Protein AF-A0A914Y5L0-F1 (afdb_monomer_lite)

Foldseek 3Di:
DAEFEDDQDAFDWRDADPDDFQADDPRGQKDKDWPDDVVFWDADSRRSTIGGHDGQDVVVVRQWDWIWMQIDGNVDRPDDTDTYTYGYDDDD

Structure (mmCIF, N/CA/C/O backbone):
data_AF-A0A914Y5L0-F1
#
_entry.id   AF-A0A914Y5L0-F1
#
loop_
_atom_site.group_PDB
_atom_site.id
_atom_site.type_symbol
_atom_site.la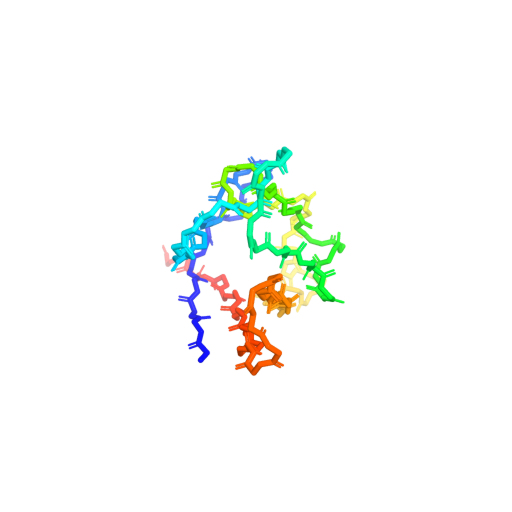bel_atom_id
_atom_site.label_alt_id
_atom_site.label_comp_id
_atom_site.label_asym_id
_atom_site.label_entity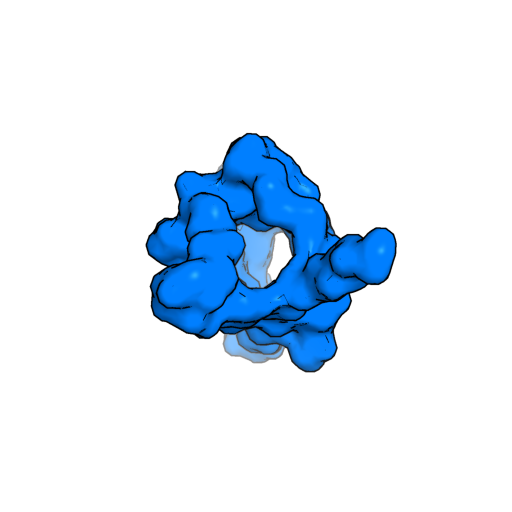_id
_atom_site.label_seq_id
_atom_site.pdbx_PDB_ins_code
_atom_site.Cartn_x
_atom_site.Cartn_y
_atom_site.Cartn_z
_atom_site.occupancy
_atom_site.B_iso_or_equiv
_atom_site.auth_seq_id
_atom_site.auth_comp_id
_atom_site.auth_asym_id
_atom_site.auth_atom_id
_atom_site.pdbx_PDB_model_num
ATOM 1 N N . MET A 1 1 ? -1.104 -15.280 3.460 1.00 56.16 1 MET A N 1
ATOM 2 C CA . MET A 1 1 ? -2.028 -14.244 3.965 1.00 56.16 1 MET A CA 1
ATOM 3 C C . MET A 1 1 ? -1.308 -13.466 5.055 1.00 56.16 1 MET A C 1
ATOM 5 O O . MET A 1 1 ? -0.911 -14.072 6.044 1.00 56.16 1 MET A O 1
ATOM 9 N N . TYR A 1 2 ? -1.074 -12.172 4.839 1.00 60.34 2 TYR A N 1
ATOM 10 C CA . TYR A 1 2 ? -0.439 -11.287 5.824 1.00 60.34 2 TYR A CA 1
ATOM 11 C C . TYR A 1 2 ? -1.516 -10.644 6.697 1.00 60.34 2 TYR A C 1
ATOM 13 O O . TYR A 1 2 ? -2.522 -10.182 6.159 1.00 60.34 2 TYR A O 1
ATOM 21 N N . SER A 1 3 ? -1.319 -10.608 8.019 1.00 60.03 3 SER A N 1
ATOM 22 C CA . SER A 1 3 ? -2.232 -9.927 8.943 1.00 60.03 3 SER A CA 1
ATOM 23 C C . SER A 1 3 ? -1.574 -8.726 9.602 1.00 60.03 3 SER A C 1
ATOM 25 O O . SER A 1 3 ? -0.521 -8.876 10.222 1.00 60.03 3 SER A O 1
ATOM 27 N N . VAL A 1 4 ? -2.210 -7.559 9.508 1.00 65.56 4 VAL A N 1
ATOM 28 C CA . VAL A 1 4 ? -1.737 -6.322 10.144 1.00 65.56 4 VAL A CA 1
ATOM 29 C C . VAL A 1 4 ? -2.754 -5.871 11.183 1.00 65.56 4 VAL A C 1
ATOM 31 O O . VAL A 1 4 ? -3.958 -5.858 10.925 1.00 65.56 4 VAL A O 1
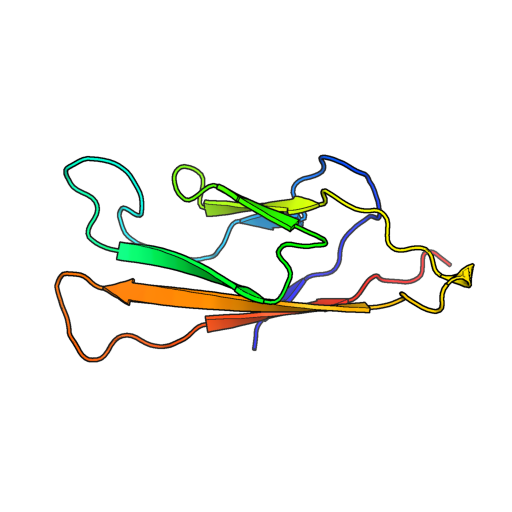ATOM 34 N N . THR A 1 5 ? -2.250 -5.517 12.364 1.00 66.44 5 THR A N 1
ATOM 35 C CA . THR A 1 5 ? -3.017 -4.824 13.399 1.00 66.44 5 THR A CA 1
ATOM 36 C C . THR A 1 5 ? -2.845 -3.331 13.238 1.00 66.44 5 THR A C 1
ATOM 38 O O . THR A 1 5 ? -1.717 -2.861 13.110 1.00 66.44 5 THR A O 1
ATOM 41 N N . VAL A 1 6 ? -3.948 -2.595 13.315 1.00 65.88 6 VAL A N 1
ATOM 42 C CA . VAL A 1 6 ? -3.937 -1.150 13.117 1.00 65.88 6 VAL A CA 1
ATOM 43 C C . VAL A 1 6 ? -4.719 -0.415 14.194 1.00 65.88 6 VAL A C 1
ATOM 45 O O . VAL A 1 6 ? -5.734 -0.906 14.697 1.00 65.88 6 VAL A O 1
ATOM 48 N N . SER A 1 7 ? -4.241 0.782 14.521 1.00 66.31 7 SER A N 1
ATOM 49 C CA . SER A 1 7 ? -4.975 1.781 15.294 1.00 66.31 7 SER A CA 1
ATOM 50 C C . SER A 1 7 ? -6.034 2.423 14.392 1.00 66.31 7 SER A C 1
ATOM 52 O O . SER A 1 7 ? -5.751 2.717 13.234 1.00 66.31 7 SER A O 1
ATOM 54 N N . ASN A 1 8 ? -7.247 2.658 14.899 1.00 74.88 8 ASN A N 1
ATOM 55 C CA . ASN A 1 8 ? -8.316 3.315 14.134 1.00 74.88 8 ASN A CA 1
ATOM 56 C C . ASN A 1 8 ? -8.107 4.836 14.117 1.00 74.88 8 ASN A C 1
ATOM 58 O O . ASN A 1 8 ? -8.798 5.567 14.818 1.00 74.88 8 ASN A O 1
ATOM 62 N N . ILE A 1 9 ? -7.083 5.291 13.398 1.00 83.19 9 ILE A N 1
ATOM 63 C CA . ILE A 1 9 ? -6.762 6.710 13.236 1.00 83.19 9 ILE A CA 1
ATOM 64 C C . ILE A 1 9 ? -6.859 7.023 11.744 1.00 83.19 9 ILE A C 1
ATOM 66 O O . ILE A 1 9 ? -6.080 6.493 10.949 1.00 83.19 9 ILE A O 1
ATOM 70 N N . LEU A 1 10 ? -7.811 7.872 11.359 1.00 87.06 10 LEU A N 1
ATOM 71 C CA . LEU A 1 10 ? -7.940 8.341 9.979 1.00 87.06 10 LEU A CA 1
ATOM 72 C C . LEU A 1 10 ? -6.651 9.001 9.486 1.00 87.06 10 LEU A C 1
ATOM 74 O O . LEU A 1 10 ? -5.975 9.716 10.226 1.00 87.06 10 LEU A O 1
ATOM 78 N N . GLY A 1 11 ? -6.306 8.742 8.230 1.00 88.44 11 GLY A N 1
ATOM 79 C CA . GLY A 1 11 ? -5.085 9.224 7.594 1.00 88.44 11 GLY A CA 1
ATOM 80 C C . GLY A 1 11 ? -3.807 8.553 8.102 1.00 88.44 11 GLY A C 1
ATOM 81 O O . GLY A 1 11 ? -2.716 8.896 7.645 1.00 88.44 11 GLY A O 1
ATOM 82 N N . SER A 1 12 ? -3.896 7.598 9.036 1.00 88.50 12 SER A N 1
ATOM 83 C CA . SER A 1 12 ? -2.717 6.873 9.509 1.00 88.50 12 SER A CA 1
ATOM 84 C C . SER A 1 12 ? -2.283 5.791 8.523 1.00 88.50 12 SER A C 1
ATOM 86 O O . SER A 1 12 ? -3.100 5.096 7.911 1.00 88.50 12 SER A O 1
ATOM 88 N N . THR A 1 13 ? -0.966 5.628 8.382 1.00 89.31 13 THR A N 1
ATOM 89 C CA . THR A 1 13 ? -0.396 4.496 7.651 1.00 89.31 13 THR A CA 1
ATOM 90 C C . THR A 1 13 ? -0.636 3.214 8.438 1.00 89.31 13 THR A C 1
ATOM 92 O O . THR A 1 13 ? -0.142 3.053 9.553 1.00 89.31 13 THR A O 1
ATOM 95 N N . LEU A 1 14 ? -1.350 2.282 7.817 1.00 86.44 14 LEU A N 1
ATOM 96 C CA . LEU A 1 14 ? -1.618 0.955 8.350 1.00 86.44 14 LEU A CA 1
ATOM 97 C C . LEU A 1 14 ? -0.395 0.055 8.253 1.00 86.44 14 LEU A C 1
ATOM 99 O O . LEU A 1 14 ? -0.036 -0.638 9.202 1.00 86.44 14 LEU A O 1
ATOM 103 N N . THR A 1 15 ? 0.233 0.041 7.080 1.00 86.44 15 THR A N 1
ATOM 104 C CA . THR A 1 15 ? 1.428 -0.755 6.821 1.00 86.44 15 THR A CA 1
ATOM 105 C C . THR A 1 15 ? 2.137 -0.283 5.562 1.00 86.44 15 THR A C 1
ATOM 107 O O . THR A 1 15 ? 1.556 0.406 4.720 1.00 86.44 15 THR A O 1
ATOM 110 N N . GLU A 1 16 ? 3.386 -0.706 5.430 1.00 89.00 16 GLU A N 1
ATOM 111 C CA . GLU A 1 16 ? 4.139 -0.676 4.186 1.00 89.00 16 GLU A CA 1
ATOM 112 C C . GLU A 1 16 ? 4.187 -2.098 3.619 1.00 89.00 16 GLU A C 1
ATOM 114 O O . GLU A 1 16 ? 4.525 -3.052 4.325 1.00 89.00 16 GLU A O 1
ATOM 119 N N . LEU A 1 17 ? 3.815 -2.259 2.351 1.00 87.31 17 LEU A N 1
ATOM 120 C CA . LEU A 1 17 ? 3.792 -3.560 1.700 1.00 87.31 17 LEU A CA 1
ATOM 121 C C . LEU A 1 17 ? 5.233 -4.066 1.533 1.00 87.31 17 LEU A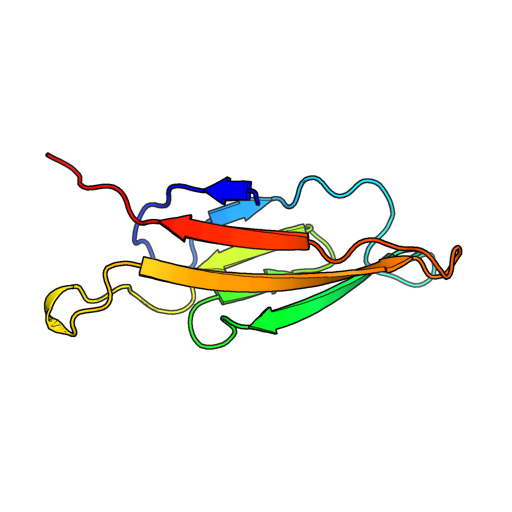 C 1
ATOM 123 O O . LEU A 1 17 ? 6.068 -3.342 0.983 1.00 87.31 17 LEU A O 1
ATOM 127 N N . PRO A 1 18 ? 5.543 -5.317 1.922 1.00 85.50 18 PRO A N 1
ATOM 128 C CA . PRO A 1 18 ? 6.897 -5.872 1.865 1.00 85.50 18 PRO A CA 1
ATOM 129 C C . PRO A 1 18 ? 7.303 -6.283 0.433 1.00 85.50 18 PRO A C 1
ATOM 131 O O . PRO A 1 18 ? 7.794 -7.385 0.195 1.00 85.50 18 PRO A O 1
ATOM 134 N N . ILE A 1 19 ? 7.082 -5.401 -0.543 1.00 84.38 19 ILE A N 1
ATOM 135 C CA . ILE A 1 19 ? 7.285 -5.640 -1.972 1.00 84.38 19 ILE A CA 1
ATOM 136 C C . ILE A 1 19 ? 8.643 -5.078 -2.385 1.00 84.38 19 ILE A C 1
ATOM 138 O O . ILE A 1 19 ? 8.905 -3.874 -2.296 1.00 84.38 19 ILE A O 1
ATOM 142 N N . ARG A 1 20 ? 9.520 -5.953 -2.880 1.00 84.62 20 ARG A N 1
ATOM 143 C CA . ARG A 1 20 ? 10.814 -5.567 -3.460 1.00 84.62 20 ARG A CA 1
ATOM 144 C C . ARG A 1 20 ? 10.635 -5.198 -4.927 1.00 84.62 20 ARG A C 1
ATOM 146 O O . ARG A 1 20 ? 9.917 -5.895 -5.622 1.00 84.62 20 ARG A O 1
ATOM 153 N N . GLY A 1 21 ? 11.320 -4.154 -5.389 1.00 87.44 21 GLY A N 1
ATOM 154 C CA . GLY A 1 21 ? 11.210 -3.644 -6.762 1.00 87.44 21 GLY A CA 1
ATOM 155 C C . GLY A 1 21 ? 10.647 -2.226 -6.822 1.00 87.44 21 GLY A C 1
ATOM 156 O O . GLY A 1 21 ? 10.329 -1.631 -5.785 1.00 87.44 21 GLY A O 1
ATOM 157 N N . GLN A 1 22 ? 10.558 -1.677 -8.029 1.00 92.12 22 GLN A N 1
ATOM 158 C CA . GLN A 1 22 ? 10.069 -0.328 -8.278 1.00 92.12 22 GLN A CA 1
ATOM 159 C C . GLN A 1 22 ? 8.606 -0.394 -8.712 1.00 92.12 22 GLN A C 1
ATOM 161 O O . GLN A 1 22 ? 8.271 -0.964 -9.744 1.00 92.12 22 GLN A O 1
ATOM 166 N N . THR A 1 23 ? 7.731 0.182 -7.893 1.00 93.19 23 THR A N 1
ATOM 167 C CA . THR A 1 23 ? 6.269 0.097 -8.048 1.00 93.19 23 THR A CA 1
ATOM 168 C C . THR A 1 23 ? 5.645 1.362 -8.638 1.00 93.19 23 THR A C 1
ATOM 170 O O . THR A 1 23 ? 4.433 1.438 -8.814 1.00 93.19 23 THR A O 1
ATOM 173 N N . PHE A 1 24 ? 6.462 2.382 -8.912 1.00 94.12 24 PHE A N 1
ATOM 174 C CA . PHE A 1 24 ? 6.014 3.672 -9.422 1.00 94.12 24 PHE A CA 1
ATOM 175 C C . PHE A 1 24 ? 7.098 4.368 -10.254 1.00 94.12 24 PHE A C 1
ATOM 177 O O . PHE A 1 24 ? 8.291 4.280 -9.947 1.00 94.12 24 PHE A O 1
ATOM 184 N N . GLY A 1 25 ? 6.662 5.136 -11.254 1.00 93.38 25 GLY A N 1
ATOM 185 C CA . GLY A 1 25 ? 7.524 5.917 -12.139 1.00 93.38 25 GLY A CA 1
ATOM 186 C C . GLY A 1 25 ? 7.810 5.218 -13.474 1.00 93.38 25 GLY A C 1
ATOM 187 O O . GLY A 1 25 ? 7.286 4.133 -13.716 1.00 93.38 25 GLY A O 1
ATOM 188 N N . PRO A 1 26 ? 8.617 5.847 -14.347 1.00 91.75 26 PRO A N 1
ATOM 189 C CA . PRO A 1 26 ? 8.883 5.348 -15.700 1.00 91.75 26 PRO A CA 1
ATOM 190 C C . PRO A 1 26 ? 9.616 4.000 -15.715 1.00 91.75 26 PRO A C 1
ATOM 192 O O . PRO A 1 26 ? 9.390 3.204 -16.617 1.00 91.75 26 PRO A O 1
ATOM 195 N N . ASP A 1 27 ? 10.426 3.727 -14.690 1.00 91.62 27 ASP A N 1
ATOM 196 C CA . ASP A 1 27 ? 11.196 2.485 -14.551 1.00 91.62 27 ASP A CA 1
ATOM 197 C C . ASP A 1 27 ? 10.505 1.459 -13.632 1.00 91.62 27 ASP A C 1
ATOM 199 O O . ASP A 1 27 ? 11.134 0.520 -13.141 1.00 91.62 27 ASP A O 1
ATOM 203 N N . ALA A 1 28 ? 9.212 1.647 -13.336 1.00 91.69 28 ALA A N 1
ATOM 204 C CA . ALA A 1 28 ? 8.464 0.690 -12.532 1.00 91.69 28 ALA A CA 1
ATOM 205 C C . ALA A 1 28 ? 8.439 -0.680 -13.217 1.00 91.69 28 ALA A C 1
ATOM 207 O O . ALA A 1 28 ? 8.069 -0.800 -14.381 1.00 91.69 28 ALA A O 1
ATOM 208 N N . ASN A 1 29 ? 8.803 -1.718 -12.473 1.00 90.19 29 ASN A N 1
ATOM 209 C CA . ASN A 1 29 ? 8.780 -3.104 -12.930 1.00 90.19 29 ASN A CA 1
ATOM 210 C C . ASN A 1 29 ? 7.703 -3.942 -12.231 1.00 90.19 29 ASN A C 1
ATOM 212 O O . ASN A 1 29 ? 7.536 -5.120 -12.546 1.00 90.19 29 ASN A O 1
ATOM 216 N N . ILE A 1 30 ? 6.977 -3.338 -11.291 1.00 90.12 30 ILE A N 1
ATOM 217 C CA . ILE A 1 30 ? 5.848 -3.938 -10.591 1.00 90.12 30 ILE A CA 1
ATOM 218 C C . ILE A 1 30 ? 4.683 -2.958 -10.644 1.00 90.12 30 ILE A C 1
ATOM 220 O O . ILE A 1 30 ? 4.831 -1.781 -10.324 1.00 90.12 30 ILE A O 1
ATOM 224 N N . GLN A 1 31 ? 3.509 -3.452 -11.001 1.00 88.94 31 GLN A N 1
ATOM 225 C CA . GLN A 1 31 ? 2.258 -2.726 -10.890 1.00 88.94 31 GLN A CA 1
ATOM 226 C C . GLN A 1 31 ? 1.511 -3.207 -9.647 1.00 88.94 31 GLN A C 1
ATOM 228 O O . GLN A 1 31 ? 1.410 -4.410 -9.404 1.00 88.94 31 GLN A O 1
ATOM 233 N N . LEU A 1 32 ? 1.006 -2.261 -8.855 1.00 89.62 32 LEU A N 1
ATOM 234 C CA . LEU A 1 32 ? 0.152 -2.546 -7.706 1.00 89.62 32 LEU A CA 1
ATOM 235 C C . LEU A 1 32 ? -1.266 -2.079 -7.997 1.00 89.62 32 LEU A C 1
ATOM 237 O O . LEU A 1 32 ? -1.459 -0.954 -8.460 1.00 89.62 32 LEU A O 1
ATOM 241 N N . GLN A 1 33 ? -2.246 -2.914 -7.672 1.00 88.06 33 GLN A N 1
ATOM 242 C CA . GLN A 1 33 ? -3.653 -2.567 -7.802 1.00 88.06 33 GLN A CA 1
ATOM 243 C C . GLN A 1 33 ? -4.427 -3.003 -6.562 1.00 88.06 33 GLN A C 1
ATOM 245 O O . GLN A 1 33 ? -4.393 -4.163 -6.163 1.00 88.06 33 GLN A O 1
ATOM 250 N N . LEU A 1 34 ? -5.150 -2.064 -5.957 1.00 89.75 34 LEU A N 1
ATOM 251 C CA . LEU A 1 34 ? -6.106 -2.363 -4.900 1.00 89.75 34 LEU A CA 1
ATOM 252 C C . LEU A 1 34 ? -7.384 -2.927 -5.537 1.00 89.75 34 LEU A C 1
ATOM 254 O O . LEU A 1 34 ? -8.079 -2.213 -6.255 1.00 89.75 34 LEU A O 1
ATOM 258 N N . ILE A 1 35 ? -7.665 -4.206 -5.295 1.00 89.62 35 ILE A N 1
ATOM 259 C CA . ILE A 1 35 ? -8.813 -4.934 -5.859 1.00 89.62 35 ILE A CA 1
ATOM 260 C C . ILE A 1 35 ? -10.015 -4.897 -4.907 1.00 89.62 35 ILE A C 1
ATOM 262 O O . ILE A 1 35 ? -11.158 -4.859 -5.351 1.00 89.62 35 ILE A O 1
ATOM 266 N N . GLN A 1 36 ? -9.761 -4.889 -3.595 1.00 88.62 36 GLN A N 1
ATOM 267 C CA . GLN A 1 36 ? -10.792 -4.834 -2.557 1.00 88.62 36 GLN A CA 1
ATOM 268 C C . GLN A 1 36 ? -10.320 -3.962 -1.391 1.00 88.62 36 GLN A C 1
ATOM 270 O O . GLN A 1 36 ? -9.158 -4.048 -0.997 1.00 88.62 36 GLN A O 1
ATOM 275 N N . GLY A 1 37 ? -11.229 -3.173 -0.810 1.00 87.31 37 GLY A N 1
ATOM 276 C CA . GLY A 1 37 ? -10.966 -2.357 0.383 1.00 87.31 37 GLY A CA 1
ATOM 277 C C . GLY A 1 37 ? -10.800 -0.858 0.114 1.00 87.31 37 GLY A C 1
ATOM 278 O O . GLY A 1 37 ? -10.516 -0.113 1.045 1.00 87.31 37 GLY A O 1
ATOM 279 N N . ASN A 1 38 ? -11.021 -0.403 -1.121 1.00 90.50 38 ASN A N 1
ATOM 280 C CA . ASN A 1 38 ? -10.989 1.007 -1.544 1.00 90.50 38 ASN A CA 1
ATOM 281 C C . ASN A 1 38 ? -11.936 1.931 -0.758 1.00 90.50 38 ASN A C 1
ATOM 283 O O . ASN A 1 38 ? -11.694 3.129 -0.695 1.00 90.50 38 ASN A O 1
ATOM 287 N N . ASP A 1 39 ? -12.984 1.387 -0.137 1.00 89.31 39 ASP A N 1
ATOM 288 C CA . ASP A 1 39 ? -13.895 2.160 0.720 1.00 89.31 39 ASP A CA 1
ATOM 289 C C . ASP A 1 39 ? -13.296 2.471 2.101 1.00 89.31 39 ASP A C 1
ATOM 291 O O . ASP A 1 39 ? -13.841 3.282 2.848 1.00 89.31 39 ASP A O 1
ATOM 295 N N . PHE A 1 40 ? -12.196 1.800 2.456 1.00 87.94 40 PHE A N 1
ATOM 296 C CA . PHE A 1 40 ? -11.547 1.899 3.762 1.00 87.94 40 PHE A CA 1
ATOM 297 C C . PHE A 1 40 ? -10.117 2.403 3.680 1.00 87.94 40 PHE A C 1
ATOM 299 O O . PHE A 1 40 ? -9.648 3.024 4.632 1.00 87.94 40 PHE A O 1
ATOM 306 N N . VAL A 1 41 ? -9.407 2.118 2.588 1.00 90.88 41 VAL A N 1
ATOM 307 C CA . VAL A 1 41 ? -7.990 2.447 2.456 1.00 90.88 41 VAL A CA 1
ATOM 308 C C . VAL A 1 41 ? -7.639 3.032 1.101 1.00 90.88 41 VAL A C 1
ATOM 310 O O . VAL A 1 41 ? -8.239 2.701 0.079 1.00 90.88 41 VAL A O 1
ATOM 313 N N . SER A 1 42 ? -6.575 3.824 1.097 1.00 94.38 42 SER A N 1
ATOM 314 C CA . SER A 1 42 ? -5.841 4.202 -0.102 1.00 94.38 42 SER A CA 1
ATOM 315 C C . SER A 1 42 ? -4.512 3.440 -0.169 1.00 94.38 42 SER A C 1
ATOM 317 O O . SER A 1 42 ? -3.908 3.107 0.854 1.00 94.38 42 SER A O 1
ATOM 319 N N . LEU A 1 43 ? -4.065 3.131 -1.389 1.00 93.31 43 LEU A N 1
ATOM 320 C CA . LEU A 1 43 ? -2.753 2.547 -1.665 1.00 93.31 43 LEU A CA 1
ATOM 321 C C . LEU A 1 43 ? -1.903 3.579 -2.403 1.00 93.31 43 LEU A C 1
ATOM 323 O O . LEU A 1 43 ? -2.245 3.967 -3.518 1.00 93.31 43 LEU A O 1
ATOM 327 N N . ASP A 1 44 ? -0.778 3.977 -1.812 1.00 95.25 44 ASP A N 1
ATOM 328 C CA . ASP A 1 44 ? 0.233 4.772 -2.505 1.00 95.25 44 ASP A CA 1
ATOM 329 C C . ASP A 1 44 ? 1.284 3.839 -3.134 1.00 95.25 44 ASP A C 1
ATOM 331 O O . ASP A 1 44 ? 2.131 3.301 -2.416 1.00 95.25 44 ASP A O 1
ATOM 335 N N . PRO A 1 45 ? 1.293 3.648 -4.466 1.00 92.44 45 PRO A N 1
ATOM 336 C CA . PRO A 1 45 ? 2.263 2.786 -5.133 1.00 92.44 45 PRO A CA 1
ATOM 337 C C . PRO A 1 45 ? 3.692 3.340 -5.101 1.00 92.44 45 PRO A C 1
ATOM 339 O O . PRO A 1 45 ? 4.635 2.574 -5.292 1.00 92.44 45 PRO A O 1
ATOM 342 N N . ARG A 1 46 ? 3.899 4.640 -4.848 1.00 94.19 46 ARG A N 1
ATOM 343 C CA . ARG A 1 46 ? 5.239 5.236 -4.748 1.00 94.19 46 ARG A CA 1
ATOM 344 C C . ARG A 1 46 ? 5.921 4.851 -3.445 1.00 94.19 46 ARG A C 1
ATOM 346 O O . ARG A 1 46 ? 7.097 4.496 -3.456 1.00 94.19 46 ARG A O 1
ATOM 353 N N . THR A 1 47 ? 5.191 4.940 -2.337 1.00 94.56 47 THR A N 1
ATOM 354 C CA . THR A 1 47 ? 5.704 4.607 -1.001 1.00 94.56 47 THR A CA 1
ATOM 355 C C . THR A 1 47 ? 5.353 3.191 -0.554 1.00 94.56 47 THR A C 1
ATOM 357 O O . THR A 1 47 ? 5.880 2.739 0.455 1.00 94.56 47 THR A O 1
ATOM 360 N N . LYS A 1 48 ? 4.501 2.485 -1.310 1.00 92.88 48 LYS A N 1
ATOM 361 C CA . LYS A 1 48 ? 3.963 1.148 -1.008 1.00 92.88 48 LYS A CA 1
ATOM 362 C C . LYS A 1 48 ? 3.196 1.117 0.311 1.00 92.88 48 LYS A C 1
ATOM 364 O O . LYS A 1 48 ? 3.219 0.113 1.017 1.00 92.88 48 LYS A O 1
ATOM 369 N N . LYS A 1 49 ? 2.537 2.218 0.667 1.00 92.50 49 LYS A N 1
ATOM 370 C CA . LYS A 1 49 ? 1.826 2.357 1.941 1.00 92.50 49 LYS A CA 1
ATOM 371 C C . LYS A 1 49 ? 0.328 2.219 1.757 1.00 92.50 49 LYS A C 1
ATOM 373 O O . LYS A 1 49 ? -0.232 2.735 0.793 1.00 92.50 49 LYS A O 1
ATOM 378 N N . LEU A 1 50 ? -0.296 1.542 2.716 1.00 91.25 50 LEU A N 1
ATOM 379 C CA . LEU A 1 50 ? -1.739 1.557 2.907 1.00 91.25 50 LEU A CA 1
ATOM 380 C C . LEU A 1 50 ? -2.093 2.580 3.977 1.00 91.25 50 LEU A C 1
ATOM 382 O O . LEU A 1 50 ? -1.534 2.528 5.074 1.00 91.25 50 LEU A O 1
ATOM 386 N N . THR A 1 51 ? -3.036 3.462 3.676 1.00 91.62 51 THR A N 1
ATOM 387 C CA . THR A 1 51 ? -3.520 4.499 4.594 1.00 91.62 51 THR A CA 1
ATOM 388 C C . THR A 1 51 ? -5.001 4.291 4.858 1.00 91.62 51 THR A C 1
ATOM 390 O O . THR A 1 51 ? -5.743 3.982 3.930 1.00 91.62 51 THR A O 1
ATOM 393 N N . LEU A 1 52 ? -5.432 4.420 6.114 1.00 89.88 52 LEU A N 1
ATOM 394 C CA . LEU A 1 52 ? -6.845 4.317 6.484 1.00 89.88 52 LEU A CA 1
ATOM 395 C C . LEU A 1 52 ? -7.584 5.608 6.131 1.00 89.88 52 LEU A C 1
ATOM 397 O O . LEU A 1 52 ? -7.279 6.661 6.680 1.00 89.88 52 LEU A O 1
ATOM 401 N N . GLU A 1 53 ? -8.580 5.514 5.262 1.00 91.06 53 GLU A N 1
ATOM 402 C CA . GLU A 1 53 ? -9.397 6.645 4.799 1.00 91.06 53 GLU A CA 1
ATOM 403 C C . GLU A 1 53 ? -10.791 6.662 5.439 1.00 91.06 53 GLU A C 1
ATOM 405 O O . GLU A 1 53 ? -11.477 7.683 5.409 1.00 91.06 53 GLU A O 1
ATOM 410 N N . LYS A 1 54 ? -11.216 5.546 6.044 1.00 87.06 54 LYS A N 1
ATOM 411 C CA . LYS A 1 54 ? -12.506 5.430 6.730 1.00 87.06 54 LYS A CA 1
ATOM 412 C C . LYS A 1 54 ? -12.347 4.789 8.101 1.00 87.06 54 LYS A C 1
ATOM 414 O O . LYS A 1 54 ? -11.643 3.791 8.245 1.00 87.06 54 LYS A O 1
ATOM 419 N N . GLU A 1 55 ? -13.028 5.344 9.098 1.00 79.94 55 GLU A N 1
ATOM 420 C CA . GLU A 1 55 ? -13.046 4.768 10.439 1.00 79.94 55 GLU A CA 1
ATOM 421 C C . GLU A 1 55 ? -13.759 3.421 10.438 1.00 79.94 55 GLU A C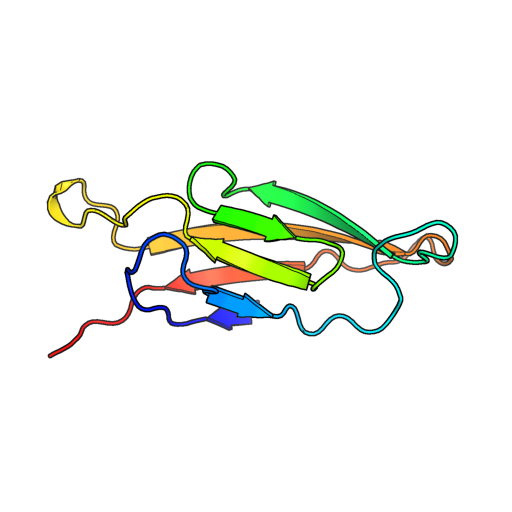 1
ATOM 423 O O . GLU A 1 55 ? -14.763 3.206 9.755 1.00 79.94 55 GLU A O 1
ATOM 428 N N . LEU A 1 56 ? -13.232 2.508 11.245 1.00 78.31 56 LEU A N 1
ATOM 429 C CA . LEU A 1 56 ? -13.906 1.266 11.574 1.00 78.31 56 LEU A CA 1
ATOM 430 C C . LEU A 1 56 ? -14.875 1.529 12.722 1.00 78.31 56 LEU A C 1
ATOM 432 O O . LEU A 1 56 ? -14.489 1.486 13.894 1.00 78.31 56 LEU A O 1
ATOM 436 N N . ASP A 1 57 ? -16.121 1.840 12.370 1.00 74.12 57 ASP A N 1
ATOM 437 C CA . ASP A 1 57 ? -17.192 1.986 13.347 1.00 74.12 57 ASP A CA 1
ATOM 438 C C . ASP A 1 57 ? -17.694 0.605 13.795 1.00 74.12 57 ASP A C 1
ATOM 440 O O . ASP A 1 57 ? -18.278 -0.180 13.041 1.00 74.12 57 ASP A O 1
ATOM 444 N N . ARG A 1 58 ? -17.440 0.293 15.065 1.00 69.00 58 ARG A N 1
ATOM 445 C CA . ARG A 1 58 ? -17.850 -0.973 15.673 1.00 69.00 58 ARG A CA 1
ATOM 446 C C . ARG A 1 58 ? -19.350 -1.032 15.931 1.00 69.00 58 ARG A C 1
ATOM 448 O O . ARG A 1 58 ? -19.883 -2.141 15.934 1.00 69.00 58 ARG A O 1
ATOM 455 N N . ASP A 1 59 ? -20.007 0.109 16.115 1.00 72.81 59 ASP A N 1
ATOM 456 C CA . ASP A 1 59 ? -21.451 0.182 16.341 1.00 72.81 59 ASP A CA 1
ATOM 457 C C . ASP A 1 59 ? -22.219 -0.113 15.041 1.00 72.81 59 ASP A C 1
ATOM 459 O O . ASP A 1 59 ? -23.309 -0.683 15.075 1.00 72.81 59 ASP A O 1
ATOM 463 N N . GLU A 1 60 ? -21.584 0.120 13.887 1.00 70.69 60 GLU A N 1
ATOM 464 C CA . GLU A 1 60 ? -22.047 -0.346 12.571 1.00 70.69 60 GLU A CA 1
ATOM 465 C C . GLU A 1 60 ? -21.676 -1.818 12.274 1.00 70.69 60 GLU A C 1
ATOM 467 O O . GLU A 1 60 ? -21.943 -2.338 11.190 1.00 70.69 60 GLU A O 1
ATOM 472 N N . GLY A 1 61 ? -21.052 -2.527 13.225 1.00 68.38 61 GLY A N 1
ATOM 473 C CA . GLY A 1 61 ? -20.620 -3.922 13.074 1.00 68.38 61 GLY A CA 1
ATOM 474 C C . GLY A 1 61 ? -19.301 -4.105 12.311 1.00 68.38 61 GLY A C 1
ATOM 475 O O . GLY A 1 61 ? -18.854 -5.240 12.102 1.00 68.38 61 GLY A O 1
ATOM 476 N N . LEU A 1 62 ? -18.629 -3.014 11.934 1.00 70.31 62 LEU A N 1
ATOM 477 C CA . LEU A 1 62 ? -17.372 -3.029 11.189 1.00 70.31 62 LEU A CA 1
ATOM 478 C C . LEU A 1 62 ? -16.181 -3.115 12.152 1.00 70.31 62 LEU A C 1
ATOM 480 O O . LEU A 1 62 ? -15.513 -2.140 12.468 1.00 70.31 62 LEU A O 1
ATOM 484 N N . SER A 1 63 ? -15.889 -4.331 12.620 1.00 72.25 63 SER A N 1
ATOM 485 C CA . SER A 1 63 ? -14.707 -4.614 13.464 1.00 72.25 63 SER A CA 1
ATOM 486 C C . SER A 1 63 ? -13.491 -5.136 12.686 1.00 72.25 63 SER A C 1
ATOM 488 O O . SER A 1 63 ? -12.399 -5.281 13.242 1.00 72.25 63 SER A O 1
ATOM 490 N N . ARG A 1 64 ? -13.676 -5.463 11.403 1.00 74.56 64 ARG A N 1
ATOM 491 C CA . ARG A 1 64 ? -12.649 -6.000 10.503 1.00 74.56 64 ARG A CA 1
ATOM 492 C C . ARG A 1 64 ? -13.025 -5.735 9.052 1.00 74.56 64 ARG A C 1
ATOM 494 O O . ARG A 1 64 ? -14.209 -5.691 8.727 1.00 74.56 64 ARG A O 1
ATOM 501 N N . PHE A 1 65 ? -12.023 -5.669 8.187 1.00 77.88 65 PHE A N 1
ATOM 502 C CA . PHE A 1 65 ? -12.217 -5.608 6.745 1.00 77.88 65 PHE A CA 1
ATOM 503 C C . PHE A 1 65 ? -11.059 -6.308 6.032 1.00 77.88 65 PHE A C 1
ATOM 505 O O . PHE A 1 65 ? -9.979 -6.507 6.592 1.00 77.88 65 PHE A O 1
ATOM 512 N N . GLU A 1 66 ? -11.303 -6.744 4.804 1.00 82.56 66 GLU A N 1
ATOM 513 C CA . GLU A 1 66 ? -10.325 -7.481 4.010 1.00 82.56 66 GLU A CA 1
ATOM 514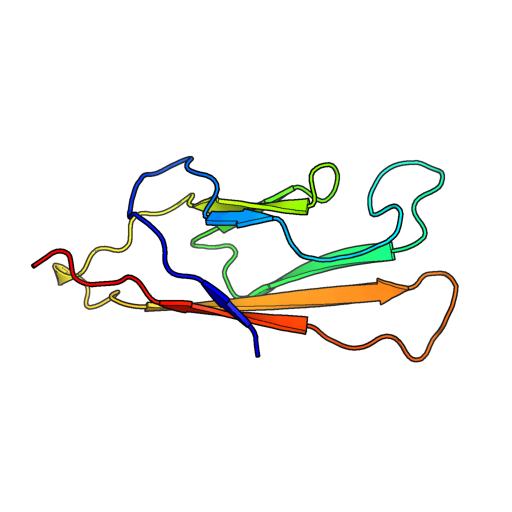 C C . GLU A 1 66 ? -9.873 -6.622 2.836 1.00 82.56 66 GLU A C 1
ATOM 516 O O . GLU A 1 66 ? -10.681 -5.926 2.218 1.00 82.56 66 GLU A O 1
ATOM 521 N N . ILE A 1 67 ? -8.566 -6.652 2.573 1.00 84.88 67 ILE A N 1
ATOM 522 C CA . ILE A 1 67 ? -7.926 -5.883 1.514 1.00 84.88 67 ILE A CA 1
ATOM 523 C C . ILE A 1 67 ? -7.259 -6.865 0.560 1.00 84.88 67 ILE A C 1
ATOM 525 O O . ILE A 1 67 ? -6.424 -7.685 0.947 1.00 84.88 67 ILE A O 1
ATOM 529 N N . LEU A 1 68 ? -7.580 -6.754 -0.719 1.00 85.06 68 LEU A N 1
ATOM 530 C CA . LEU A 1 68 ? -6.910 -7.538 -1.745 1.00 85.06 68 LEU A CA 1
ATOM 531 C C . LEU A 1 68 ? -6.067 -6.610 -2.603 1.00 85.06 68 LEU A C 1
ATOM 533 O O . LEU A 1 68 ? -6.584 -5.624 -3.128 1.00 85.06 68 LEU A O 1
ATOM 537 N N . ILE A 1 69 ? -4.777 -6.921 -2.727 1.00 86.81 69 ILE A N 1
ATOM 538 C CA . ILE A 1 69 ? -3.848 -6.160 -3.557 1.00 86.81 69 ILE A CA 1
ATOM 539 C C . ILE A 1 69 ? -3.247 -7.105 -4.579 1.00 86.81 69 ILE A C 1
ATOM 541 O O . ILE A 1 69 ? -2.518 -8.041 -4.255 1.00 86.81 69 ILE A O 1
ATOM 545 N N . GLU A 1 70 ? -3.529 -6.835 -5.839 1.00 85.06 70 GLU A N 1
ATOM 546 C CA . GLU A 1 70 ? -2.836 -7.508 -6.915 1.00 85.06 70 GLU A CA 1
ATOM 547 C C . GLU A 1 70 ? -1.458 -6.872 -7.095 1.00 85.06 70 GLU A C 1
ATOM 549 O O . GLU A 1 70 ? -1.300 -5.646 -7.107 1.00 85.06 70 GLU A O 1
ATOM 554 N N . CYS A 1 71 ? -0.452 -7.732 -7.208 1.00 85.12 71 CYS A N 1
ATOM 555 C CA . CYS A 1 71 ? 0.892 -7.354 -7.596 1.00 85.12 71 CYS A CA 1
ATOM 556 C C . CYS A 1 71 ? 1.157 -8.019 -8.939 1.00 85.12 71 CYS A C 1
ATOM 558 O O . CYS A 1 71 ? 1.036 -9.235 -9.051 1.00 85.12 71 CYS A O 1
ATOM 560 N N . LYS A 1 72 ? 1.539 -7.242 -9.946 1.00 83.19 72 LYS A N 1
ATOM 561 C CA . LYS A 1 72 ? 1.881 -7.771 -11.263 1.00 83.19 72 LYS A CA 1
ATOM 562 C C . LYS A 1 72 ? 3.296 -7.359 -11.619 1.00 83.19 72 LYS A C 1
ATOM 564 O O . LYS A 1 72 ? 3.588 -6.168 -11.707 1.00 83.19 72 LYS A O 1
ATOM 569 N N . SER A 1 73 ? 4.179 -8.332 -11.823 1.00 82.62 73 SER A N 1
ATOM 570 C CA . SER A 1 73 ? 5.468 -8.051 -12.451 1.00 82.62 73 SER A CA 1
ATOM 571 C C . SER A 1 73 ? 5.241 -7.707 -13.915 1.00 82.62 73 SER A C 1
ATOM 573 O O . SER A 1 73 ? 4.475 -8.364 -14.611 1.00 82.62 73 SER A O 1
ATOM 575 N N . LEU A 1 74 ? 5.922 -6.668 -14.384 1.00 80.19 74 LEU A N 1
ATOM 576 C CA . LEU A 1 74 ? 5.968 -6.320 -15.804 1.00 80.19 74 LEU A CA 1
ATOM 577 C C . LEU A 1 74 ? 7.078 -7.082 -16.546 1.00 80.19 74 LEU A C 1
ATOM 579 O O . LEU A 1 74 ? 7.244 -6.913 -17.750 1.00 80.19 74 LEU A O 1
ATOM 583 N N . LEU A 1 75 ? 7.851 -7.894 -15.821 1.00 79.88 75 LEU A N 1
ATOM 584 C CA . LEU A 1 75 ? 8.989 -8.662 -16.327 1.00 79.88 75 LEU A CA 1
ATOM 585 C C . LEU A 1 75 ? 8.740 -10.178 -16.326 1.00 79.88 75 LEU A C 1
ATOM 587 O O . LEU A 1 75 ? 9.545 -10.915 -16.884 1.00 79.88 75 LEU A O 1
ATOM 591 N N . ASP A 1 76 ? 7.680 -10.645 -15.660 1.00 71.06 76 ASP A N 1
ATOM 592 C CA . ASP A 1 76 ? 7.366 -12.067 -15.495 1.00 71.06 76 ASP A CA 1
ATOM 593 C C . ASP A 1 76 ? 5.845 -12.258 -15.419 1.00 71.06 76 ASP A C 1
ATOM 595 O O . ASP A 1 76 ? 5.174 -11.594 -14.626 1.00 71.06 76 ASP A O 1
ATOM 599 N N . ASP A 1 77 ? 5.321 -13.176 -16.227 1.00 64.31 77 ASP A N 1
ATOM 600 C CA . ASP A 1 77 ? 3.892 -13.475 -16.335 1.00 64.31 77 ASP A CA 1
ATOM 601 C C . ASP A 1 77 ? 3.364 -14.366 -15.189 1.00 64.31 77 ASP A C 1
ATOM 603 O O . ASP A 1 77 ? 2.152 -14.498 -15.030 1.00 64.31 77 ASP A O 1
ATOM 607 N N . HIS A 1 78 ? 4.235 -14.954 -14.357 1.00 60.22 78 HIS A N 1
ATOM 608 C CA . HIS A 1 78 ? 3.855 -15.838 -13.239 1.00 60.22 78 HIS A CA 1
ATOM 609 C C . HIS A 1 78 ? 3.900 -15.147 -11.866 1.00 60.22 78 HIS A C 1
ATOM 611 O O . HIS A 1 78 ? 4.371 -15.723 -10.880 1.00 60.22 78 HIS A O 1
ATOM 617 N N . PHE A 1 79 ? 3.443 -13.897 -11.767 1.00 59.28 79 PHE A N 1
ATOM 618 C CA . PHE A 1 79 ? 3.538 -13.160 -10.505 1.00 59.28 79 PHE A CA 1
ATOM 619 C C . PHE A 1 79 ? 2.397 -13.492 -9.521 1.00 59.28 79 PHE A C 1
ATOM 621 O O . PHE A 1 79 ? 1.243 -13.594 -9.935 1.00 59.28 79 PHE A O 1
ATOM 628 N N . PRO A 1 80 ? 2.684 -13.655 -8.215 1.00 59.44 80 PRO A N 1
ATOM 629 C CA . PRO A 1 80 ? 1.675 -14.017 -7.223 1.00 59.44 80 PRO A CA 1
ATOM 630 C C . PRO A 1 80 ? 0.739 -12.856 -6.857 1.00 59.44 80 PRO A C 1
ATOM 632 O O . PRO A 1 80 ? 1.182 -11.742 -6.574 1.00 59.44 80 PRO A O 1
ATOM 635 N N . GLU A 1 81 ? -0.554 -13.159 -6.736 1.00 61.47 81 GLU A N 1
ATOM 636 C CA . GLU A 1 81 ? -1.518 -12.313 -6.027 1.00 61.47 81 GLU A CA 1
ATOM 637 C C . GLU A 1 81 ? -1.186 -12.269 -4.524 1.00 61.47 81 GLU A C 1
ATOM 639 O O . GLU A 1 81 ? -0.873 -13.297 -3.911 1.00 61.47 81 GLU A O 1
ATOM 644 N N . VAL A 1 82 ? -1.277 -11.089 -3.895 1.00 64.50 82 VAL A N 1
ATOM 645 C CA . VAL A 1 82 ? -0.988 -10.928 -2.462 1.00 64.50 82 VAL A CA 1
ATOM 646 C C . VAL A 1 82 ? -2.222 -10.425 -1.712 1.00 64.50 82 VAL A C 1
ATOM 648 O O . VAL A 1 82 ? -2.628 -9.271 -1.805 1.00 64.50 82 VAL A O 1
ATOM 651 N N . SER A 1 83 ? -2.809 -11.285 -0.880 1.00 62.25 83 SER A N 1
ATOM 652 C CA . SER A 1 83 ? -3.937 -10.914 -0.018 1.00 62.25 83 SER A CA 1
ATOM 653 C C . SER A 1 83 ? -3.489 -10.440 1.370 1.00 62.25 83 SER A C 1
ATOM 655 O O . SER A 1 83 ? -2.708 -11.110 2.066 1.00 62.25 83 SER A O 1
ATOM 657 N N . PHE A 1 84 ? -4.032 -9.294 1.795 1.00 65.06 84 PHE A N 1
ATOM 658 C CA . PHE A 1 84 ? -3.793 -8.689 3.104 1.00 65.06 84 PHE A CA 1
ATOM 659 C C . PHE A 1 84 ? -5.077 -8.687 3.936 1.00 65.06 84 PHE A C 1
ATOM 661 O O . PHE A 1 84 ? -6.118 -8.163 3.553 1.00 65.06 84 PHE A O 1
ATOM 668 N N . ARG A 1 85 ? -5.014 -9.252 5.137 1.00 64.88 85 ARG A N 1
ATOM 669 C CA . ARG A 1 85 ? -6.149 -9.261 6.059 1.00 64.88 85 ARG A CA 1
ATOM 670 C C . ARG A 1 85 ? -5.884 -8.300 7.204 1.00 64.88 85 ARG A C 1
ATOM 672 O O . ARG A 1 85 ? -5.020 -8.567 8.032 1.00 64.88 85 ARG A O 1
ATOM 679 N N . ILE A 1 86 ? -6.623 -7.200 7.281 1.00 64.75 86 ILE A N 1
ATOM 680 C CA . ILE A 1 86 ? -6.460 -6.250 8.383 1.00 64.75 86 ILE A CA 1
ATOM 681 C C . ILE A 1 86 ? -7.477 -6.563 9.478 1.00 64.75 86 ILE A C 1
ATOM 683 O O . ILE A 1 86 ? -8.678 -6.684 9.238 1.00 64.75 86 ILE A O 1
ATOM 687 N N . VAL A 1 87 ? -6.981 -6.730 10.703 1.00 59.62 87 VAL A N 1
ATOM 688 C CA . VAL A 1 87 ? -7.815 -6.983 11.881 1.00 59.62 87 VAL A CA 1
ATOM 689 C C . VAL A 1 87 ? -7.522 -5.893 12.898 1.00 59.62 87 VAL A C 1
ATOM 691 O O . VAL A 1 87 ? -6.377 -5.706 13.303 1.00 59.62 87 VAL A O 1
ATOM 694 N N . GLN A 1 88 ? -8.551 -5.168 13.327 1.00 57.56 88 GLN A N 1
ATOM 695 C CA . GLN A 1 88 ? -8.402 -4.194 14.400 1.00 57.56 88 GLN A CA 1
ATOM 696 C C . GLN A 1 88 ? -8.265 -4.940 15.738 1.00 57.56 88 GLN A C 1
ATOM 698 O O . GLN A 1 88 ? -9.139 -5.735 16.096 1.00 57.56 88 GLN A O 1
ATOM 703 N N . LEU A 1 89 ? -7.191 -4.695 16.499 1.00 50.12 89 LEU A N 1
ATOM 704 C CA . LEU A 1 89 ? -7.076 -5.247 17.854 1.00 50.12 89 LEU A CA 1
ATOM 705 C C . LEU A 1 89 ? -7.920 -4.446 18.853 1.00 50.12 89 LEU A C 1
ATOM 707 O O . LEU A 1 89 ? -8.163 -3.244 18.715 1.00 50.12 89 LEU A O 1
ATOM 711 N N . ARG A 1 90 ? -8.377 -5.146 19.894 1.00 48.38 90 ARG A N 1
ATOM 712 C CA . ARG A 1 90 ? -8.954 -4.528 21.089 1.00 48.38 90 ARG A CA 1
ATOM 713 C C . ARG A 1 90 ? -7.825 -3.836 21.855 1.00 48.38 90 ARG A C 1
ATOM 715 O O . ARG A 1 90 ? -6.876 -4.509 22.242 1.00 48.38 90 ARG A O 1
ATOM 722 N N . HIS A 1 91 ? -7.949 -2.538 22.113 1.00 42.56 91 HIS A N 1
ATOM 723 C CA . HIS A 1 91 ? -7.362 -2.003 23.336 1.00 42.56 91 HIS A CA 1
ATOM 724 C C . HIS A 1 91 ? -8.229 -2.527 24.487 1.00 42.56 91 HIS A C 1
ATOM 726 O O . HIS A 1 91 ? -9.447 -2.333 24.466 1.00 42.56 91 HIS A O 1
ATOM 732 N N . GLN A 1 92 ? -7.615 -3.313 25.374 1.00 35.84 92 GLN A N 1
ATOM 733 C CA . GLN A 1 92 ? -8.161 -3.592 26.703 1.00 35.84 92 GLN A CA 1
ATOM 734 C C . GLN A 1 92 ? -8.090 -2.328 27.555 1.00 35.84 92 GLN A C 1
ATOM 736 O O . GLN A 1 92 ? -7.122 -1.557 27.356 1.00 35.84 92 GLN A O 1
#

Organism: NCBI:txid310955

InterPro domains:
  IPR060037 Cadherin-99C, immunoglobulin-like domain [PF28393] (7-83)

Sequence (92 aa):
MYSVTVSNILGSTLTELPIRGQTFGPDANIQLQLIQGNDFVSLDPRTKKLTLEKELDRDEGLSRFEILIECKSLLDDHFPEVSFRIVQLRHQ

Secondary structure (DSSP, 8-state):
-EEEE----TT-EEEE----S--SSTT--EEEEEEE-TTTEEEETTTTEEEE-S---TTTT-SEEEEEEEEEESS-S-PPPEEEEEEPPPP-

Radius of gyration: 14.11 Å; chains: 1; bounding box: 33×25×43 Å

pLDDT: mean 79.21, std 13.64, range [35.84, 95.25]